Protein AF-A0A2N0QK95-F1 (afdb_monomer)

InterPro domains:
  IPR003953 FAD-dependent oxidoreductase 2, FAD-binding domain [PF00890] (1-38)
  IPR015939 Fumarate reductase/succinate dehydrogenase flavoprotein-like, C-terminal [PF02910] (98-146)
  IPR030664 FAD-dependent oxidoreductase SdhA/FrdA/AprA [PTHR11632] (1-146)
  IPR036188 FAD/NAD(P)-binding domain superfamily [G3DSA:3.50.50.60] (1-64)
  IPR036188 FAD/NAD(P)-binding domain superfamily [SSF51905] (2-70)
  IPR037099 Fumarate reductase/succinate dehydrogenase flavoprotein-like, C-terminal domain superfamily [SSF46977] (89-146)

Secondary structure (DSSP, 8-state):
---B---TTSB-SSTT-B--STTB-TTTTTSPPTTHHHHHHHHHHHHHHHHHHHHHHH-SS-GGGS-HHHHHHHHHHHHHHHHHHHT-B-SB-HHHHHHHHHHHHHHHSSSS--HHHHHHHHHHHHHHHHHHTTBB-----SSS--

pLDDT: mean 95.15, std 3.35, range [76.19, 98.38]

Radius of gyration: 20.66 Å; Cα contacts (8 Å, |Δi|>4): 126; chains: 1; bounding box: 45×42×49 Å

Foldseek 3Di:
DDAAEADPLQDGPPQLDGDFAPNYDPDAPPHRDPPCRVVRRVVSCVRNVVSSVVSQVPDPDDPVNDDVVVVVVVVVVVVVVLVLLLPQAADDAPVVLVVVLVVLCVVAVPDDHDPVSVVVSVVVVVVSVVVSSRHHDPDSDPPPDD

Organism: NCBI:txid588596

Mean predicted aligned error: 4.19 Å

Structure (mmCIF, N/CA/C/O backbone):
data_AF-A0A2N0QK95-F1
#
_entry.id   AF-A0A2N0QK95-F1
#
loop_
_atom_site.group_PDB
_atom_site.id
_atom_site.type_symbol
_atom_site.label_atom_id
_atom_site.label_alt_id
_atom_site.label_comp_id
_atom_site.label_asym_id
_atom_site.label_entity_id
_atom_site.label_seq_id
_atom_site.pdbx_PDB_ins_code
_atom_site.Cartn_x
_atom_site.Cartn_y
_atom_site.Cartn_z
_atom_site.occupancy
_atom_site.B_iso_or_equiv
_atom_site.auth_seq_id
_atom_site.auth_comp_id
_atom_site.auth_asym_id
_atom_site.auth_atom_id
_atom_site.pdbx_PDB_model_num
ATOM 1 N N . MET A 1 1 ? -4.072 10.860 -10.045 1.00 90.12 1 MET A N 1
ATOM 2 C CA . MET A 1 1 ? -3.413 10.548 -8.764 1.00 90.12 1 MET A CA 1
ATOM 3 C C . MET A 1 1 ? -4.153 9.377 -8.169 1.00 90.12 1 MET A C 1
ATOM 5 O O . MET A 1 1 ? -5.351 9.259 -8.399 1.00 90.12 1 MET A O 1
ATOM 9 N N . GLY A 1 2 ? -3.415 8.483 -7.518 1.00 93.56 2 GLY A N 1
ATOM 10 C CA . GLY A 1 2 ? -3.994 7.348 -6.807 1.00 93.56 2 GLY A CA 1
ATOM 11 C C . GLY A 1 2 ? -4.415 7.732 -5.392 1.00 93.56 2 GLY A C 1
ATOM 12 O O . GLY A 1 2 ? -4.466 8.913 -5.063 1.00 93.56 2 GLY A O 1
ATOM 13 N N . GLY A 1 3 ? -4.683 6.712 -4.586 1.00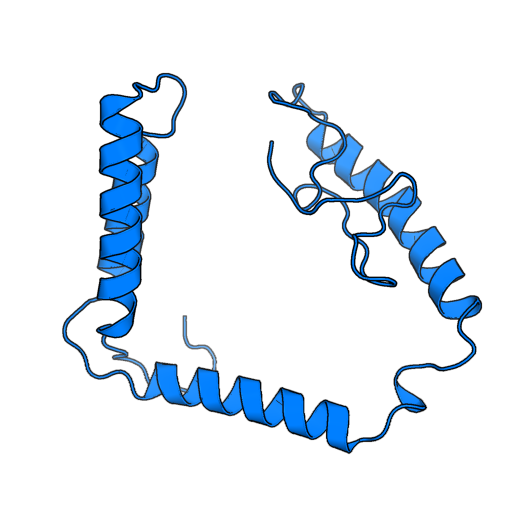 95.19 3 GLY A N 1
ATOM 14 C CA . GLY A 1 3 ? -5.135 6.829 -3.206 1.00 95.19 3 GLY A CA 1
ATOM 15 C C . GLY A 1 3 ? -6.273 5.850 -2.931 1.00 95.19 3 GLY A C 1
ATOM 16 O O . GLY A 1 3 ? -6.768 5.179 -3.839 1.00 95.19 3 GLY A O 1
ATOM 17 N N . LEU A 1 4 ? -6.679 5.767 -1.671 1.00 96.81 4 LEU A N 1
ATOM 18 C CA . LEU A 1 4 ? -7.870 5.058 -1.235 1.00 96.81 4 LEU A CA 1
ATOM 19 C C . LEU A 1 4 ? -9.110 5.771 -1.769 1.00 96.81 4 LEU A C 1
ATOM 21 O O . LEU A 1 4 ? -9.184 7.004 -1.753 1.00 96.81 4 LEU A O 1
ATOM 25 N N . TRP A 1 5 ? -10.089 4.985 -2.216 1.00 96.25 5 TRP A N 1
ATOM 26 C CA . TRP A 1 5 ? -11.411 5.512 -2.519 1.00 96.25 5 TRP A CA 1
ATOM 27 C C . TRP A 1 5 ? -12.074 6.025 -1.239 1.00 96.25 5 TRP A C 1
ATOM 29 O O . TRP A 1 5 ? -11.982 5.390 -0.188 1.00 96.25 5 TRP A O 1
ATOM 39 N N . VAL A 1 6 ? -12.749 7.163 -1.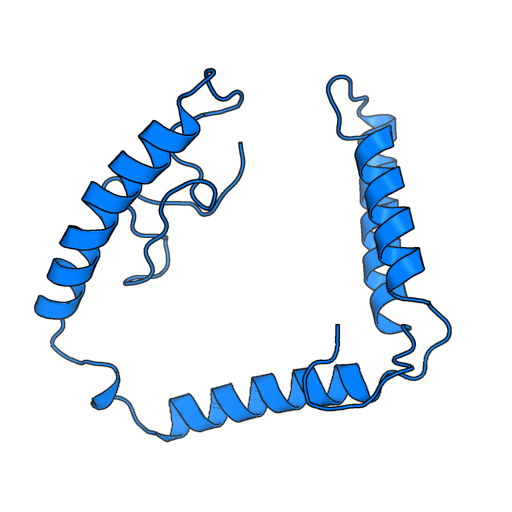354 1.00 97.19 6 VAL A N 1
ATOM 40 C CA . VAL A 1 6 ? -13.535 7.806 -0.301 1.00 97.19 6 VAL A CA 1
ATOM 41 C C . VAL A 1 6 ? -14.812 8.430 -0.868 1.00 97.19 6 VAL A C 1
ATOM 43 O O . VAL A 1 6 ? -14.859 8.856 -2.029 1.00 97.19 6 VAL A O 1
ATOM 46 N N . ASP A 1 7 ? -15.843 8.515 -0.040 1.00 96.56 7 ASP A N 1
ATOM 47 C CA . ASP A 1 7 ? -17.051 9.282 -0.327 1.00 96.56 7 ASP A CA 1
ATOM 48 C C . ASP A 1 7 ? -16.898 10.776 0.039 1.00 96.56 7 ASP A C 1
ATOM 50 O O . ASP A 1 7 ? -15.816 11.265 0.377 1.00 96.56 7 ASP A O 1
ATOM 54 N N . TYR A 1 8 ? -17.998 11.534 -0.035 1.00 95.56 8 TYR A N 1
ATOM 55 C CA . TYR A 1 8 ? -18.014 12.962 0.312 1.00 95.56 8 TYR A CA 1
ATOM 56 C C . TYR A 1 8 ? -17.724 13.245 1.792 1.00 95.56 8 TYR A C 1
ATOM 58 O O . TYR A 1 8 ? -17.324 14.362 2.123 1.00 95.56 8 TYR A O 1
ATOM 66 N N . ASP A 1 9 ? -17.899 12.251 2.661 1.00 96.62 9 ASP A N 1
ATOM 67 C CA . ASP A 1 9 ? -17.627 12.336 4.090 1.00 96.62 9 ASP A CA 1
ATOM 68 C C . ASP A 1 9 ? -16.196 11.901 4.447 1.00 96.62 9 ASP A C 1
ATOM 70 O O . ASP A 1 9 ? -15.844 11.911 5.631 1.00 96.62 9 ASP A O 1
ATOM 74 N N . GLN A 1 10 ? -15.364 11.598 3.440 1.00 97.62 10 GLN A N 1
ATOM 75 C CA . GLN A 1 10 ? -14.006 11.053 3.560 1.00 97.62 10 GLN A CA 1
ATOM 76 C C . GLN A 1 10 ? -13.962 9.624 4.134 1.00 97.62 10 GLN A C 1
ATOM 78 O O . GLN A 1 10 ? -12.927 9.187 4.649 1.00 97.62 10 GLN A O 1
ATOM 83 N N . MET A 1 11 ? -15.074 8.884 4.066 1.00 98.00 11 MET A N 1
ATOM 84 C CA . MET A 1 11 ? -15.136 7.484 4.484 1.00 98.00 11 MET A CA 1
ATOM 85 C C . MET A 1 11 ? -14.815 6.570 3.303 1.00 98.00 11 MET A C 1
ATOM 87 O O . MET A 1 11 ? -15.299 6.775 2.193 1.00 98.00 11 MET A O 1
ATOM 91 N N . THR A 1 12 ? -13.996 5.551 3.544 1.00 97.94 12 THR A N 1
ATOM 92 C CA . THR A 1 12 ? -13.716 4.505 2.553 1.00 97.94 12 THR A CA 1
ATOM 93 C C . THR A 1 12 ? -14.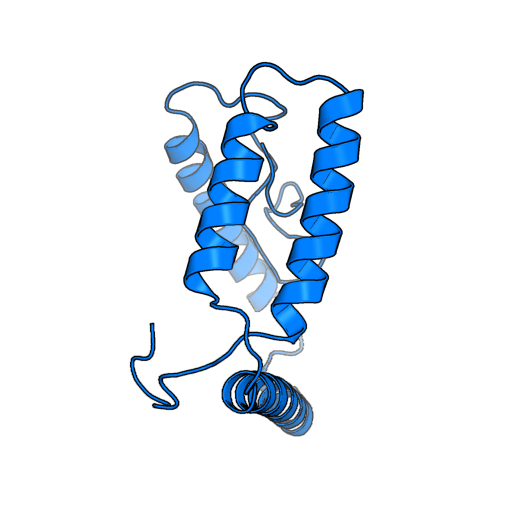908 3.552 2.399 1.00 97.94 12 THR A C 1
ATOM 95 O O . THR A 1 12 ? -15.907 3.659 3.108 1.00 97.94 12 THR A O 1
ATOM 98 N N . GLU A 1 13 ? -14.793 2.553 1.522 1.00 96.75 13 GLU A N 1
ATOM 99 C CA . GLU A 1 13 ? -15.790 1.474 1.434 1.00 96.75 13 GLU A CA 1
ATOM 100 C C . GLU A 1 13 ? -15.865 0.613 2.710 1.00 96.75 13 GLU A C 1
ATOM 102 O O . GLU A 1 13 ? -16.843 -0.108 2.906 1.00 96.75 13 GLU A O 1
ATOM 107 N N . ILE A 1 14 ? -14.856 0.689 3.590 1.00 97.19 14 ILE A N 1
ATOM 108 C CA . ILE A 1 14 ? -14.860 0.033 4.898 1.00 97.19 14 ILE A CA 1
ATOM 109 C C . ILE A 1 14 ? -15.491 0.994 5.921 1.00 97.19 14 ILE A C 1
ATOM 111 O O . ILE A 1 14 ? -14.883 2.018 6.254 1.00 97.19 14 ILE A O 1
ATOM 115 N N . PRO A 1 15 ? -16.678 0.678 6.477 1.00 95.19 15 PRO A N 1
ATOM 116 C CA . PRO A 1 15 ? -17.360 1.574 7.402 1.00 95.19 15 PRO A CA 1
ATOM 117 C C . PRO A 1 15 ? -16.518 1.884 8.641 1.00 95.19 15 PRO A C 1
ATOM 119 O O . PRO A 1 15 ? -16.083 0.986 9.364 1.00 95.19 15 PRO A O 1
ATOM 122 N N . GLY A 1 16 ? -16.319 3.173 8.910 1.00 95.50 16 GLY A N 1
ATOM 123 C CA . GLY A 1 16 ? -15.514 3.649 10.037 1.00 95.50 16 GLY A CA 1
ATOM 124 C C . GLY A 1 16 ? -14.020 3.793 9.751 1.00 95.50 16 GLY A C 1
ATOM 125 O O . GLY A 1 16 ? -13.310 4.325 10.602 1.00 95.50 16 GLY A O 1
ATOM 126 N N . LEU A 1 17 ? -13.549 3.390 8.567 1.00 97.75 17 LEU A N 1
ATOM 127 C CA . LEU A 1 17 ? -12.216 3.729 8.078 1.00 97.75 17 LEU A CA 1
ATOM 128 C C . LEU A 1 17 ? -12.307 4.985 7.208 1.00 97.75 17 LEU A C 1
ATOM 130 O O . LEU A 1 17 ? -12.958 4.984 6.163 1.00 97.75 17 LEU A O 1
ATOM 134 N N . PHE A 1 18 ? -11.631 6.044 7.644 1.00 98.12 18 PHE A N 1
ATOM 135 C CA . PHE A 1 18 ? -11.543 7.320 6.939 1.00 98.12 18 PHE A CA 1
ATOM 136 C C . PHE A 1 18 ? -10.137 7.510 6.370 1.00 98.12 18 PHE A C 1
ATOM 138 O O . PHE A 1 18 ? -9.159 7.059 6.970 1.00 98.12 18 PHE A O 1
ATOM 145 N N . ALA A 1 19 ? -10.033 8.207 5.243 1.00 97.81 19 ALA A N 1
ATOM 146 C CA . ALA A 1 19 ? -8.760 8.587 4.637 1.00 97.81 19 ALA A CA 1
ATOM 147 C C . ALA A 1 19 ? -8.780 10.077 4.289 1.00 97.81 19 ALA A C 1
ATOM 149 O O . ALA A 1 19 ? -9.833 10.629 3.994 1.00 97.81 19 ALA A O 1
ATOM 150 N N . ALA A 1 20 ? -7.630 10.740 4.370 1.00 97.06 20 ALA A N 1
ATOM 151 C CA . ALA A 1 20 ? -7.511 12.156 4.047 1.00 97.06 20 ALA A CA 1
ATOM 152 C C . ALA A 1 20 ? -6.072 12.513 3.669 1.00 97.06 20 ALA A C 1
ATOM 154 O O . ALA A 1 20 ? -5.119 12.063 4.308 1.00 97.06 20 ALA A O 1
ATOM 155 N N . GLY A 1 21 ? -5.918 13.402 2.690 1.00 95.06 21 GLY A N 1
ATOM 156 C CA . GLY A 1 21 ? -4.620 13.891 2.240 1.00 95.06 21 GLY A CA 1
ATOM 157 C C . GLY A 1 21 ? -4.101 13.095 1.050 1.00 95.06 21 GLY A C 1
ATOM 158 O O . GLY A 1 21 ? -4.859 12.699 0.177 1.00 95.06 21 GLY A O 1
ATOM 159 N N . GLU A 1 22 ? -2.789 12.887 0.964 1.00 96.00 22 GLU A N 1
ATOM 160 C CA . GLU A 1 22 ? -2.202 12.211 -0.206 1.00 96.00 22 GLU A CA 1
ATOM 161 C C . GLU A 1 22 ? -2.596 10.729 -0.311 1.00 96.00 22 GLU A C 1
ATOM 163 O O . GLU A 1 22 ? -2.536 10.150 -1.393 1.00 96.00 22 GLU A O 1
ATOM 168 N N . CYS A 1 23 ? -3.042 10.120 0.792 1.00 95.56 23 CYS A N 1
ATOM 169 C CA . CYS A 1 23 ? -3.550 8.755 0.781 1.00 95.56 23 CYS A CA 1
ATOM 170 C C . CYS A 1 23 ? -4.975 8.634 0.222 1.00 95.56 23 CYS A C 1
ATOM 172 O O . CYS A 1 23 ? -5.417 7.504 0.041 1.00 95.56 23 CYS A O 1
ATOM 174 N N . ASP A 1 24 ? -5.684 9.735 -0.058 1.00 94.12 24 ASP A N 1
ATOM 175 C CA . ASP A 1 24 ? -7.017 9.732 -0.673 1.00 94.12 24 ASP A CA 1
ATOM 176 C C . ASP A 1 24 ? -6.963 10.067 -2.178 1.00 94.12 24 ASP A C 1
ATOM 178 O O . ASP A 1 24 ? -6.073 10.775 -2.650 1.00 94.12 24 ASP A O 1
ATOM 182 N N . TYR A 1 25 ? -7.917 9.542 -2.953 1.00 91.44 25 TYR A N 1
ATOM 183 C CA . TYR A 1 25 ? -7.971 9.724 -4.416 1.00 91.44 25 TYR A CA 1
ATOM 184 C C . TYR A 1 25 ? -8.712 10.994 -4.900 1.00 91.44 25 TYR A C 1
ATOM 186 O O . TYR A 1 25 ? -8.707 11.305 -6.094 1.00 91.44 25 TYR A O 1
ATOM 194 N N . SER A 1 26 ? -9.413 11.702 -4.013 1.00 88.75 26 SER A N 1
ATOM 195 C CA . SER A 1 26 ? -10.691 12.355 -4.339 1.00 88.75 26 SER A CA 1
ATOM 196 C C . SER A 1 26 ? -10.592 13.646 -5.164 1.00 88.75 26 SER A C 1
ATOM 198 O O . SER A 1 26 ? -11.427 13.893 -6.034 1.00 88.75 26 SER A O 1
ATOM 200 N N . GLN A 1 27 ? -9.592 14.498 -4.917 1.00 88.62 27 GLN A N 1
ATOM 201 C CA . GLN A 1 27 ? -9.643 15.898 -5.379 1.00 88.62 27 GLN A CA 1
ATOM 202 C C . GLN A 1 27 ? -8.947 16.175 -6.711 1.00 88.62 27 GLN A C 1
ATOM 204 O O . GLN A 1 27 ? -9.197 17.200 -7.345 1.00 88.62 27 GLN A O 1
ATOM 209 N N . HIS A 1 28 ? -8.028 15.305 -7.126 1.00 92.06 28 HIS A N 1
ATOM 210 C CA . HIS A 1 28 ? -6.996 15.713 -8.082 1.00 92.06 28 HIS A CA 1
ATOM 211 C C . HIS A 1 28 ? -7.174 15.107 -9.483 1.00 92.06 28 HIS A C 1
ATOM 213 O O . HIS A 1 28 ? -6.521 15.542 -10.429 1.00 92.06 28 HIS A O 1
ATOM 219 N N . GLY A 1 29 ? -8.054 14.118 -9.661 1.00 91.75 29 GLY A N 1
ATOM 220 C CA . GLY A 1 29 ? -8.273 13.471 -10.961 1.00 91.75 29 GLY A CA 1
ATOM 221 C C . GLY A 1 29 ? -7.001 12.796 -11.489 1.00 91.75 29 GLY A C 1
ATOM 222 O O . GLY A 1 29 ? -6.366 12.031 -10.765 1.00 91.75 29 GLY A O 1
ATOM 223 N N . ALA A 1 30 ? -6.587 13.081 -12.732 1.00 92.38 30 ALA A N 1
ATOM 224 C CA . ALA A 1 30 ? -5.362 12.530 -13.338 1.00 92.38 30 ALA A CA 1
ATOM 225 C C . ALA A 1 30 ? -4.106 13.413 -13.176 1.00 92.38 30 ALA A C 1
ATOM 227 O O . ALA A 1 30 ? -3.004 12.869 -13.150 1.00 92.38 30 ALA A O 1
ATOM 228 N N . ASN A 1 31 ? -4.260 14.730 -12.968 1.00 92.12 31 ASN A N 1
ATOM 229 C CA . ASN A 1 31 ? -3.155 15.656 -12.708 1.00 9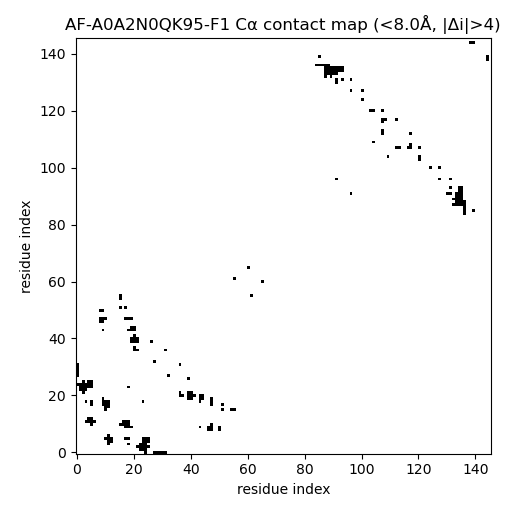2.12 31 ASN A CA 1
ATOM 230 C C . ASN A 1 31 ? -3.480 16.668 -11.592 1.00 92.12 31 ASN A C 1
ATOM 232 O O . ASN A 1 31 ? -4.468 17.394 -11.676 1.00 92.12 31 ASN A O 1
ATOM 236 N N . ARG A 1 32 ? -2.620 16.747 -10.569 1.00 93.06 32 ARG A N 1
ATOM 237 C CA . ARG A 1 32 ? -2.790 17.656 -9.429 1.00 93.06 32 ARG A CA 1
ATOM 238 C C . ARG A 1 32 ? -2.401 19.071 -9.837 1.00 93.06 32 ARG A C 1
ATOM 240 O O . ARG A 1 32 ? -1.299 19.286 -10.336 1.00 93.06 32 ARG A O 1
ATOM 247 N N . LEU A 1 33 ? -3.240 20.060 -9.538 1.00 89.50 33 LEU A N 1
ATOM 248 C CA . LEU A 1 33 ? -2.820 21.456 -9.656 1.00 89.50 33 LEU A CA 1
ATOM 249 C C . LEU A 1 33 ? -1.723 21.778 -8.622 1.00 89.50 33 LEU A C 1
ATOM 251 O O . LEU A 1 33 ? -1.710 21.267 -7.492 1.00 89.50 33 LEU A O 1
ATOM 255 N N . GLY A 1 34 ? -0.762 22.611 -9.029 1.00 87.50 34 GLY A N 1
ATOM 256 C CA . GLY A 1 34 ? 0.327 23.067 -8.165 1.00 87.50 34 GLY A CA 1
ATOM 257 C C . GLY A 1 34 ? -0.209 23.661 -6.858 1.00 87.50 34 GLY A C 1
ATOM 258 O O . GLY A 1 34 ? -1.283 24.248 -6.843 1.00 87.50 34 GLY A O 1
ATOM 259 N N . ALA A 1 35 ? 0.519 23.460 -5.756 1.00 85.38 35 ALA A N 1
ATOM 260 C CA . ALA A 1 35 ? 0.147 23.889 -4.397 1.00 85.38 35 ALA A CA 1
ATOM 261 C C . ALA A 1 35 ? -1.155 23.310 -3.783 1.00 85.38 35 ALA A C 1
ATOM 263 O O . ALA A 1 35 ? -1.375 23.483 -2.586 1.00 85.38 35 ALA A O 1
ATOM 264 N N . ASN A 1 36 ? -1.963 22.536 -4.517 1.00 91.62 36 ASN A N 1
ATOM 265 C CA . ASN A 1 36 ? -3.237 22.027 -3.988 1.00 91.62 36 ASN A CA 1
ATOM 266 C C . ASN A 1 36 ? -3.134 20.778 -3.092 1.00 91.62 36 ASN A C 1
ATOM 268 O O . ASN A 1 36 ? -4.150 20.370 -2.542 1.00 91.62 36 ASN A O 1
ATOM 272 N N . SER A 1 37 ? -1.956 20.170 -2.897 1.00 90.38 37 SER A N 1
ATOM 273 C CA . SER A 1 37 ? -1.823 19.013 -1.986 1.00 90.38 37 SER A CA 1
ATOM 274 C C . SER A 1 37 ? -1.987 19.390 -0.518 1.00 90.38 37 SER A C 1
ATOM 276 O O . SER A 1 37 ? -2.610 18.660 0.245 1.00 90.38 37 SER A O 1
ATOM 278 N N . LEU A 1 38 ? -1.444 20.540 -0.111 1.00 93.25 38 LEU A N 1
ATOM 279 C CA . LEU A 1 38 ? -1.616 21.019 1.258 1.00 93.25 38 LEU A CA 1
ATOM 280 C C . LEU A 1 38 ? -3.073 21.425 1.499 1.00 93.25 38 LEU A C 1
ATOM 282 O O . LEU A 1 38 ? -3.639 21.104 2.539 1.00 93.25 38 LEU A O 1
ATOM 286 N N . LEU A 1 39 ? -3.694 22.069 0.506 1.00 92.00 39 LEU A N 1
ATOM 287 C CA . LEU A 1 39 ? -5.115 22.397 0.548 1.00 92.00 39 LEU A CA 1
ATOM 288 C C . LEU A 1 39 ? -5.977 21.136 0.672 1.00 92.00 39 LEU A C 1
ATOM 290 O O . LEU A 1 39 ? -6.860 21.102 1.526 1.00 92.00 39 LEU A O 1
ATOM 294 N N . SER A 1 40 ? -5.703 20.094 -0.122 1.00 92.62 40 SER A N 1
ATOM 295 C CA . SER A 1 40 ? -6.461 18.844 -0.050 1.00 92.62 40 SER A CA 1
ATOM 296 C C . SER A 1 40 ? -6.276 18.131 1.282 1.00 92.62 40 SER A C 1
ATOM 298 O O . SER A 1 40 ? -7.247 17.615 1.817 1.00 92.62 40 SER A O 1
ATOM 300 N N . ALA A 1 41 ? -5.071 18.160 1.860 1.00 94.88 41 ALA A N 1
ATOM 301 C CA . ALA A 1 41 ? -4.819 17.601 3.186 1.00 94.88 41 ALA A CA 1
ATOM 302 C C . ALA A 1 41 ? -5.585 18.348 4.290 1.00 94.88 41 ALA A C 1
ATOM 304 O O . ALA A 1 41 ? -6.229 17.715 5.125 1.00 94.88 41 ALA A O 1
ATOM 305 N N . ILE A 1 42 ? -5.569 19.687 4.274 1.00 95.88 42 ILE A N 1
ATOM 306 C CA . ILE A 1 42 ? -6.311 20.503 5.247 1.00 95.88 42 ILE A CA 1
ATOM 307 C C . ILE A 1 42 ? -7.816 20.271 5.094 1.00 95.88 42 ILE A C 1
ATOM 309 O O . ILE A 1 42 ? -8.503 20.027 6.085 1.00 95.88 42 ILE A O 1
ATOM 313 N N . PHE A 1 43 ? -8.327 20.311 3.862 1.00 95.19 43 PHE A N 1
ATOM 314 C CA . PHE A 1 43 ? -9.742 20.082 3.595 1.00 95.19 43 PHE A CA 1
ATOM 315 C C . PHE A 1 43 ? -10.165 18.663 3.991 1.00 95.19 43 PHE A C 1
ATOM 317 O O . PHE A 1 43 ? -11.096 18.511 4.780 1.00 95.19 43 PHE A O 1
ATOM 324 N N . GLY A 1 44 ? -9.459 17.637 3.507 1.00 96.62 44 GLY A N 1
ATOM 325 C CA . GLY A 1 44 ? -9.734 16.235 3.816 1.00 96.62 44 GLY A CA 1
ATOM 326 C C . GLY A 1 44 ? -9.720 15.985 5.319 1.00 96.62 44 GLY A C 1
ATOM 327 O O . GLY A 1 44 ? -10.672 15.425 5.847 1.00 96.62 44 GLY A O 1
ATOM 328 N N . GLY A 1 45 ? -8.724 16.507 6.042 1.00 97.25 45 GLY A N 1
ATOM 329 C CA . GLY A 1 45 ? -8.680 16.425 7.504 1.00 97.25 45 GLY A CA 1
ATOM 330 C C . GLY A 1 45 ? -9.842 17.153 8.190 1.00 97.25 45 GLY A C 1
ATOM 331 O O . GLY A 1 45 ? -10.404 16.638 9.157 1.00 97.25 45 GLY A O 1
ATOM 332 N N . SER A 1 46 ? -10.249 18.319 7.672 1.00 97.62 46 SER A N 1
ATOM 333 C CA . SER A 1 46 ? -11.381 19.090 8.208 1.00 97.62 46 SER A CA 1
ATOM 334 C C . SER A 1 46 ? -12.745 18.424 7.998 1.00 97.62 46 SER A C 1
ATOM 336 O O . SER A 1 46 ? -13.679 18.733 8.733 1.00 97.62 46 SER A O 1
ATOM 338 N N . VAL A 1 47 ? -12.853 17.498 7.041 1.00 97.88 47 VAL A N 1
ATOM 339 C CA . VAL A 1 47 ? -14.060 16.697 6.789 1.00 97.88 47 VAL A CA 1
ATOM 340 C C . VAL A 1 47 ? -13.978 15.352 7.517 1.00 97.88 47 VAL A C 1
ATOM 342 O O . VAL A 1 47 ? -14.852 15.034 8.325 1.00 97.88 47 VAL A O 1
ATOM 345 N N . ALA A 1 48 ? -12.893 14.599 7.310 1.00 97.88 48 ALA A N 1
ATOM 346 C CA . ALA A 1 48 ? -12.676 13.277 7.892 1.00 97.88 48 ALA A CA 1
ATOM 347 C C . ALA A 1 48 ? -12.692 13.304 9.424 1.00 97.88 48 ALA A C 1
ATOM 349 O O . ALA A 1 48 ? -13.318 12.452 10.045 1.00 97.88 48 ALA A O 1
ATOM 350 N N . GLY A 1 49 ? -12.046 14.294 10.052 1.00 98.12 49 GLY A N 1
ATOM 351 C CA . GLY A 1 49 ? 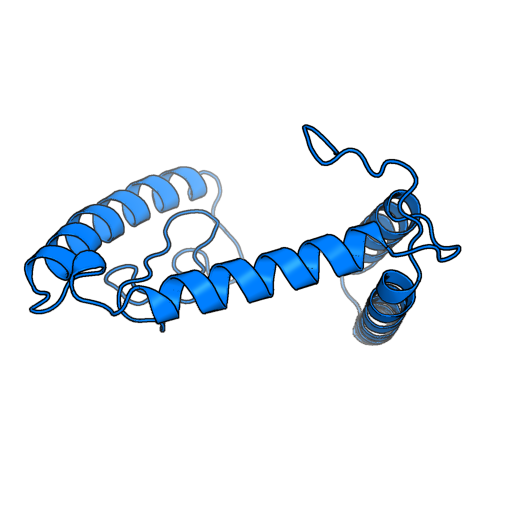-11.949 14.384 11.511 1.00 98.12 49 GLY A CA 1
ATOM 352 C C . GLY A 1 49 ? -13.319 14.478 12.201 1.00 98.12 49 GLY A C 1
ATOM 353 O O . GLY A 1 49 ? -13.665 13.596 12.994 1.00 98.12 49 GLY A O 1
ATOM 354 N N . PRO A 1 50 ? -14.136 15.510 11.911 1.00 98.38 50 PRO A N 1
ATOM 355 C CA . PRO A 1 50 ? -15.478 15.630 12.478 1.00 98.38 50 PRO A CA 1
ATOM 356 C C . PRO A 1 50 ? -16.394 14.452 12.131 1.00 98.38 50 PRO A C 1
ATOM 358 O O . PRO A 1 50 ? -17.153 14.006 12.997 1.00 98.38 50 PRO A O 1
ATOM 361 N N . ASN A 1 51 ? -16.309 13.918 10.909 1.00 98.38 51 ASN A N 1
ATOM 362 C CA . ASN A 1 51 ? -17.123 12.777 10.495 1.00 98.38 51 ASN A CA 1
ATOM 363 C C . ASN A 1 51 ? -16.723 11.479 11.201 1.00 98.38 51 ASN A C 1
ATOM 365 O O . ASN A 1 51 ? -17.610 10.743 11.629 1.00 98.38 51 ASN A O 1
ATOM 369 N N . ALA A 1 52 ? -15.434 11.237 11.440 1.00 98.00 52 ALA A N 1
ATOM 370 C CA . ALA A 1 52 ? -14.968 10.113 12.247 1.00 98.00 52 ALA A CA 1
ATOM 371 C C . ALA A 1 52 ? -15.481 10.212 13.692 1.00 98.00 52 ALA A C 1
ATOM 373 O O . ALA A 1 52 ? -16.007 9.242 14.238 1.00 98.00 52 ALA A O 1
ATOM 374 N N . VAL A 1 53 ? -15.431 11.404 14.299 1.00 97.69 53 VAL A N 1
ATOM 375 C CA . VAL A 1 53 ? -15.991 11.633 15.644 1.00 97.69 53 VAL A CA 1
ATOM 376 C C . VAL A 1 53 ? -17.505 11.405 15.663 1.00 97.69 53 VAL A C 1
ATOM 378 O O . VAL A 1 53 ? -18.025 10.775 16.586 1.00 97.69 53 VAL A O 1
ATOM 381 N N . LYS A 1 54 ? -18.229 11.906 14.655 1.00 97.81 54 LYS A N 1
ATOM 382 C CA . LYS A 1 54 ? -19.677 11.698 14.513 1.00 97.81 54 LYS A CA 1
ATOM 383 C C . LYS A 1 54 ? -20.011 10.216 14.337 1.00 97.81 54 LYS A C 1
ATOM 385 O O . LYS A 1 54 ? -20.949 9.744 14.975 1.00 97.81 54 LYS A O 1
ATOM 390 N N . TYR A 1 55 ? -19.238 9.498 13.524 1.00 97.12 55 TYR A N 1
ATOM 391 C CA . TYR A 1 55 ? -19.388 8.065 13.298 1.00 97.12 55 TYR A CA 1
ATOM 392 C C . TYR A 1 55 ? -19.254 7.300 14.613 1.00 97.12 55 TYR A C 1
ATOM 394 O O . TYR A 1 55 ? -20.192 6.613 15.004 1.00 97.12 55 TYR A O 1
ATOM 402 N N . ILE A 1 56 ? -18.157 7.515 15.351 1.00 96.19 56 ILE A N 1
ATOM 403 C CA . ILE A 1 56 ? -17.904 6.853 16.640 1.00 96.19 56 ILE A CA 1
ATOM 404 C C . ILE A 1 56 ? -19.027 7.141 17.645 1.00 96.19 56 ILE A C 1
ATOM 406 O O . ILE A 1 56 ? -19.501 6.218 18.301 1.00 96.19 56 ILE A O 1
ATOM 410 N N . LYS A 1 57 ? -19.507 8.390 17.741 1.00 96.38 57 LYS A N 1
ATOM 411 C CA . LYS A 1 57 ? -20.627 8.762 18.631 1.00 96.38 57 LYS A CA 1
ATOM 412 C C . LYS A 1 57 ? -21.965 8.122 18.247 1.00 96.38 57 LYS A C 1
ATOM 414 O O . LYS A 1 57 ? -22.852 8.036 19.090 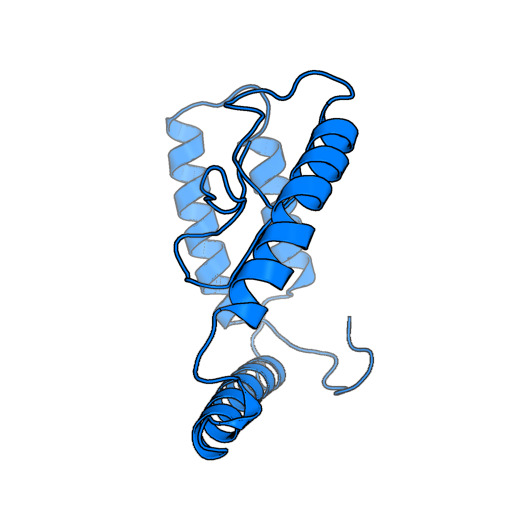1.00 96.38 57 LYS A O 1
ATOM 419 N N . GLY A 1 58 ? -22.134 7.735 16.984 1.00 95.62 58 GLY A N 1
ATOM 420 C CA . GLY A 1 58 ? -23.338 7.075 16.478 1.00 95.62 58 GLY A CA 1
ATOM 421 C C . GLY A 1 58 ? -23.329 5.553 16.636 1.00 95.62 58 GLY A C 1
ATOM 422 O O . GLY A 1 58 ? -24.355 4.914 16.393 1.00 95.62 58 GLY A O 1
ATOM 423 N N . LEU A 1 59 ? -22.197 4.960 17.024 1.00 95.69 59 LEU A N 1
ATOM 424 C CA . LEU A 1 59 ? -22.089 3.520 17.210 1.00 95.69 59 LEU A CA 1
ATOM 425 C C . LEU A 1 59 ? -22.843 3.068 18.463 1.00 95.69 59 LEU A C 1
ATOM 427 O O . LEU A 1 59 ? -22.834 3.722 19.500 1.00 95.69 59 LEU A O 1
ATOM 431 N N . LYS A 1 60 ? -23.490 1.906 18.358 1.00 94.19 60 LYS A N 1
ATOM 432 C CA . LYS A 1 60 ? -24.103 1.209 19.504 1.00 94.19 60 LYS A CA 1
ATOM 433 C C . LYS A 1 60 ? -23.160 0.204 20.161 1.00 94.19 60 LYS A C 1
ATOM 435 O O . LYS A 1 60 ? -23.450 -0.265 21.254 1.00 94.19 60 LYS A O 1
ATOM 440 N N . LYS A 1 61 ? -22.119 -0.193 19.431 1.00 93.50 61 LYS A N 1
ATOM 441 C CA . LYS A 1 61 ? -21.078 -1.122 19.855 1.00 93.50 61 LYS A CA 1
ATOM 442 C C . LYS A 1 61 ? -19.736 -0.522 19.479 1.00 93.50 61 LYS A C 1
ATOM 444 O O . LYS A 1 6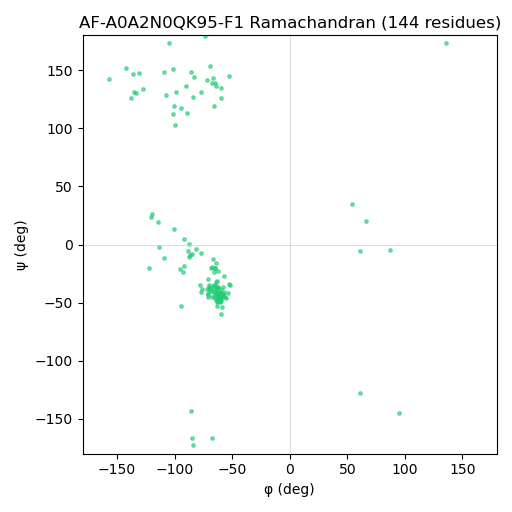1 ? -19.552 -0.110 18.333 1.00 93.50 61 LYS A O 1
ATOM 449 N N . HIS A 1 62 ? -18.832 -0.491 20.435 1.00 92.19 62 HIS A N 1
ATOM 450 C CA . HIS A 1 62 ? -17.474 -0.000 20.302 1.00 92.19 62 HIS A CA 1
ATOM 451 C C . HIS A 1 62 ? -16.491 -1.172 20.247 1.00 92.19 62 HIS A C 1
ATOM 453 O O . HIS A 1 62 ? -16.871 -2.329 20.421 1.00 92.19 62 HIS A O 1
ATOM 459 N N . ALA A 1 63 ? -15.216 -0.870 19.990 1.00 90.38 63 ALA A N 1
ATOM 460 C CA . ALA A 1 63 ? -14.147 -1.868 19.980 1.00 90.38 63 ALA A CA 1
ATOM 461 C C . ALA A 1 63 ? -14.114 -2.682 21.291 1.00 90.38 63 ALA A C 1
ATOM 463 O O . ALA A 1 63 ? -14.033 -3.902 21.270 1.00 90.38 63 ALA A O 1
ATOM 464 N N . GLU A 1 64 ? -14.295 -2.013 22.428 1.00 91.31 64 GLU A N 1
ATOM 465 C CA . GLU A 1 64 ? -14.299 -2.634 23.760 1.00 91.31 64 GLU A CA 1
ATOM 466 C C . GLU A 1 64 ? -15.460 -3.623 23.984 1.00 91.31 64 GLU A C 1
ATOM 468 O O . GLU A 1 64 ? -15.365 -4.492 24.847 1.00 91.31 64 GLU A O 1
ATOM 473 N N . ASP A 1 65 ? -16.537 -3.535 23.193 1.00 95.12 65 ASP A N 1
ATOM 474 C CA . ASP A 1 65 ? -17.685 -4.451 23.273 1.00 95.12 65 ASP A CA 1
ATOM 475 C C . ASP A 1 65 ? -17.476 -5.743 22.462 1.00 95.12 65 ASP A C 1
ATOM 477 O O . ASP A 1 65 ? -18.316 -6.651 22.493 1.00 95.12 65 ASP A O 1
ATOM 481 N N . LEU A 1 66 ? -16.404 -5.817 21.667 1.00 94.12 66 LEU A N 1
ATOM 482 C CA . LEU A 1 66 ? -16.086 -6.976 20.839 1.00 94.12 66 LEU A CA 1
ATOM 483 C C . LEU A 1 66 ? -15.302 -8.021 21.647 1.00 94.12 66 LEU A C 1
ATOM 485 O O . LEU A 1 66 ? -14.540 -7.678 22.550 1.00 94.12 66 LEU A O 1
ATOM 489 N N . PRO A 1 67 ? -15.470 -9.321 21.344 1.00 96.75 67 PRO A N 1
ATOM 490 C CA . PRO A 1 67 ? -14.779 -10.368 22.081 1.00 96.75 67 PRO A CA 1
ATOM 491 C C . PRO A 1 67 ? -13.262 -10.267 21.891 1.00 96.75 67 PRO A C 1
ATOM 493 O O . PRO A 1 67 ? -12.781 -10.143 20.764 1.00 96.75 67 PRO A O 1
ATOM 496 N N . GLN A 1 68 ? -12.514 -10.423 22.987 1.00 96.62 68 GLN A N 1
ATOM 497 C CA . GLN A 1 68 ? -11.046 -10.392 22.994 1.00 96.62 68 GLN A CA 1
ATOM 498 C C . GLN A 1 68 ? -10.427 -11.347 21.957 1.00 96.62 68 GLN A C 1
ATOM 500 O O . GLN A 1 68 ? -9.451 -11.002 21.298 1.00 96.62 68 GLN A O 1
ATOM 505 N N . SER A 1 69 ? -11.067 -12.498 21.719 1.00 97.25 69 SER A N 1
ATOM 506 C CA . SER A 1 69 ? -10.626 -13.495 20.738 1.00 97.25 69 SER A CA 1
ATOM 507 C C . SER A 1 69 ? -10.486 -12.952 19.312 1.00 97.25 69 SER A C 1
ATOM 509 O O . SER A 1 69 ? -9.701 -13.490 18.540 1.00 97.25 69 SER A O 1
ATOM 511 N N . LEU A 1 70 ? -11.240 -11.908 18.940 1.00 96.31 70 LEU A N 1
ATOM 512 C CA . LEU A 1 70 ? -11.103 -11.247 17.639 1.00 96.31 70 LEU A CA 1
ATOM 513 C C . LEU A 1 70 ? -9.736 -10.558 17.511 1.00 96.31 70 LEU A C 1
ATOM 515 O O . LEU A 1 70 ? -9.079 -10.664 16.477 1.00 96.31 70 LEU A O 1
ATOM 519 N N . TYR A 1 71 ? -9.316 -9.863 18.568 1.00 95.94 71 TYR A N 1
ATOM 520 C CA . TYR A 1 71 ? -8.036 -9.165 18.625 1.00 95.94 71 TYR A CA 1
ATOM 521 C C . TYR A 1 71 ? -6.881 -10.154 18.712 1.00 95.94 71 TYR A C 1
ATOM 523 O O . TYR A 1 71 ? -5.923 -10.030 17.955 1.00 95.94 71 TYR A O 1
ATOM 531 N N . ASP A 1 72 ? -7.009 -11.166 19.572 1.00 97.31 72 ASP A N 1
ATOM 532 C CA . ASP A 1 72 ? -5.983 -12.193 19.757 1.00 97.31 72 ASP A CA 1
ATOM 533 C C . ASP A 1 72 ? -5.718 -12.950 18.450 1.00 97.31 72 ASP A C 1
ATOM 535 O O . ASP A 1 72 ? -4.563 -13.141 18.073 1.00 97.31 72 ASP A O 1
ATOM 539 N N . ALA A 1 73 ? -6.777 -13.299 17.709 1.00 97.44 73 ALA A N 1
ATOM 540 C CA . ALA A 1 73 ? -6.649 -13.936 16.402 1.00 97.44 73 ALA A CA 1
ATOM 541 C C . ALA A 1 73 ? -5.884 -13.052 15.406 1.00 97.44 73 ALA A C 1
ATOM 543 O O . ALA A 1 73 ? -5.025 -13.551 14.680 1.00 97.44 73 ALA A O 1
ATOM 544 N N . ARG A 1 74 ? -6.150 -11.735 15.385 1.00 97.00 74 ARG A N 1
ATOM 545 C CA . ARG A 1 74 ? -5.446 -10.837 14.463 1.00 97.00 74 ARG A CA 1
ATOM 546 C C . ARG A 1 74 ? -3.990 -10.608 14.862 1.00 97.00 74 ARG A C 1
ATOM 548 O O . ARG A 1 74 ? -3.131 -10.555 13.988 1.00 97.00 74 ARG A O 1
ATOM 555 N N . VAL A 1 75 ? -3.708 -10.492 16.160 1.00 97.69 75 VAL A N 1
ATOM 556 C CA . VAL A 1 75 ? -2.335 -10.406 16.681 1.00 97.69 75 VAL A CA 1
ATOM 557 C C . VAL A 1 75 ? -1.551 -11.661 16.311 1.00 97.69 75 VAL A C 1
ATOM 559 O O . VAL A 1 75 ? -0.424 -11.548 15.838 1.00 97.69 75 VAL A O 1
ATOM 562 N N . GLN A 1 76 ? -2.152 -12.842 16.476 1.00 98.06 76 GLN A N 1
ATOM 563 C CA . GLN A 1 76 ? -1.525 -14.102 16.096 1.00 98.06 76 GLN A CA 1
ATOM 564 C C . GLN A 1 76 ? -1.210 -14.143 14.594 1.00 98.06 76 GLN A C 1
ATOM 566 O O . GLN A 1 76 ? -0.079 -14.444 14.227 1.00 98.06 76 GLN A O 1
ATOM 571 N N . GLU A 1 77 ? -2.167 -13.786 13.732 1.00 97.88 77 GLU A N 1
ATOM 572 C CA . GLU A 1 77 ? -1.969 -13.777 12.275 1.00 97.88 77 GLU A CA 1
ATOM 573 C C . GLU A 1 77 ? -0.815 -12.848 11.847 1.00 97.88 77 GLU A C 1
ATOM 575 O O . GLU A 1 77 ? 0.016 -13.219 11.019 1.00 97.88 77 GLU A O 1
ATOM 580 N N . GLU A 1 78 ? -0.732 -11.640 12.412 1.00 97.44 78 GLU A N 1
ATOM 581 C CA . GLU A 1 78 ? 0.354 -10.700 12.103 1.00 97.44 78 GLU A CA 1
ATOM 582 C C . GLU A 1 78 ? 1.706 -11.161 12.662 1.00 97.44 78 GLU A C 1
ATOM 584 O O . GLU A 1 78 ? 2.731 -11.020 11.992 1.00 97.44 78 GLU A O 1
ATOM 589 N N . GLN A 1 79 ? 1.717 -11.773 13.849 1.00 96.31 79 GLN A N 1
ATOM 590 C CA . GLN A 1 79 ? 2.921 -12.365 14.429 1.00 96.31 79 GLN A CA 1
ATOM 591 C C . GLN A 1 79 ? 3.445 -13.519 13.563 1.00 96.31 79 GLN A C 1
ATOM 593 O O . GLN A 1 79 ? 4.647 -13.604 13.320 1.00 96.31 79 GLN A O 1
ATOM 598 N N . GLU A 1 80 ? 2.558 -14.376 13.053 1.00 97.50 80 GLU A N 1
ATOM 599 C CA . GLU A 1 80 ? 2.914 -15.477 12.154 1.00 97.50 80 GLU A CA 1
ATOM 600 C C . GLU A 1 80 ? 3.499 -14.963 10.831 1.00 97.50 80 GLU A C 1
ATOM 602 O O . GLU A 1 80 ? 4.520 -15.483 10.379 1.00 97.50 80 GLU A O 1
ATOM 607 N N . LYS A 1 81 ? 2.924 -13.903 10.241 1.00 95.50 81 LYS A N 1
ATOM 608 C CA . LYS A 1 81 ? 3.482 -13.251 9.040 1.00 95.50 81 LYS A CA 1
ATOM 609 C C . LYS A 1 81 ? 4.870 -12.674 9.295 1.00 95.50 81 LYS A C 1
ATOM 611 O O . LYS A 1 81 ? 5.782 -12.897 8.502 1.00 95.50 81 LYS A O 1
ATOM 616 N N . TRP A 1 82 ? 5.041 -11.953 10.400 1.00 94.00 82 TRP A N 1
ATOM 617 C CA . TRP A 1 82 ? 6.332 -11.386 10.782 1.00 94.00 82 TRP A CA 1
ATOM 618 C C . TRP A 1 82 ? 7.390 -12.473 11.002 1.00 94.00 82 TRP A C 1
ATOM 620 O O . TRP A 1 82 ? 8.511 -12.376 10.507 1.00 94.00 82 TRP A O 1
ATOM 630 N N . GLU A 1 83 ? 7.034 -13.548 11.705 1.00 94.25 83 GLU A N 1
ATOM 631 C CA . GLU A 1 83 ? 7.928 -14.685 11.913 1.00 94.25 83 GLU A CA 1
ATOM 632 C C . GLU A 1 83 ? 8.251 -15.435 10.625 1.00 94.25 83 GLU A C 1
ATOM 634 O O . GLU A 1 83 ? 9.368 -15.932 10.496 1.00 94.25 83 GLU A O 1
ATOM 639 N N . ALA A 1 84 ? 7.305 -15.530 9.688 1.00 94.12 84 ALA A N 1
ATOM 640 C CA . ALA A 1 84 ? 7.557 -16.099 8.372 1.00 94.12 84 ALA A CA 1
ATOM 641 C C . ALA A 1 84 ? 8.609 -15.277 7.619 1.00 94.12 84 ALA A C 1
ATOM 643 O O . ALA A 1 84 ? 9.560 -15.866 7.116 1.00 94.12 84 ALA A O 1
ATOM 644 N N . ILE A 1 85 ? 8.499 -13.940 7.634 1.00 93.50 85 ILE A N 1
ATOM 645 C CA . ILE A 1 85 ? 9.493 -13.038 7.030 1.00 93.50 85 ILE A CA 1
ATOM 646 C C . ILE A 1 85 ? 10.864 -13.217 7.692 1.00 93.50 85 ILE A C 1
ATOM 648 O O . ILE A 1 85 ? 11.851 -13.445 7.003 1.00 93.50 85 ILE A O 1
ATOM 652 N N . LEU A 1 86 ? 10.943 -13.196 9.027 1.00 93.25 86 LEU A N 1
ATOM 653 C CA . LEU A 1 86 ? 12.215 -13.361 9.748 1.00 93.25 86 LEU A CA 1
ATOM 654 C C . LEU A 1 86 ? 12.903 -14.714 9.512 1.00 93.25 86 LEU A C 1
ATOM 656 O O . LEU A 1 86 ? 14.103 -14.833 9.753 1.00 93.25 86 LEU A O 1
ATOM 660 N N . LYS A 1 87 ? 12.150 -15.740 9.108 1.00 94.19 87 LYS A N 1
ATOM 661 C CA . LYS A 1 87 ? 12.676 -17.077 8.801 1.00 94.19 87 LYS A CA 1
ATOM 662 C C . LYS A 1 87 ? 13.118 -17.224 7.344 1.00 94.19 87 LYS A C 1
ATOM 664 O O . LYS A 1 87 ? 13.644 -18.281 7.014 1.00 94.19 87 LYS A O 1
ATOM 669 N N . MET A 1 88 ? 12.897 -16.223 6.488 1.00 95.19 88 MET A N 1
ATOM 670 C CA . MET A 1 88 ? 13.292 -16.300 5.083 1.00 95.19 88 MET A CA 1
ATOM 671 C C . MET A 1 88 ? 14.821 -16.345 4.969 1.00 95.19 88 MET A C 1
ATOM 673 O O . MET A 1 88 ? 15.530 -15.429 5.391 1.00 95.19 88 MET A O 1
ATOM 677 N N . ASP A 1 89 ? 15.320 -17.433 4.393 1.00 94.81 89 ASP A N 1
ATOM 678 C CA . ASP A 1 89 ? 16.737 -17.775 4.267 1.00 94.81 89 ASP A CA 1
ATOM 679 C C . ASP A 1 89 ? 17.162 -17.936 2.800 1.00 94.81 89 ASP A C 1
ATOM 681 O O . ASP A 1 89 ? 18.148 -18.609 2.491 1.00 94.81 89 ASP A O 1
ATOM 685 N N . GLY A 1 90 ? 16.416 -17.300 1.894 1.00 95.62 90 GLY A N 1
ATOM 686 C CA . GLY A 1 90 ? 16.643 -17.376 0.461 1.00 95.62 90 GLY A CA 1
ATOM 687 C C . GLY A 1 90 ? 17.942 -16.705 0.009 1.00 95.62 90 GLY A C 1
ATOM 688 O O . GLY A 1 90 ? 18.833 -16.384 0.799 1.00 95.62 90 GLY A O 1
ATOM 689 N N . ASN A 1 91 ? 18.081 -16.499 -1.300 1.00 95.75 91 ASN A N 1
ATOM 690 C CA . ASN A 1 91 ? 19.295 -15.937 -1.904 1.00 95.75 91 ASN A CA 1
ATOM 691 C C . ASN A 1 91 ? 19.098 -14.551 -2.537 1.00 95.75 91 ASN A C 1
ATOM 693 O O . ASN A 1 91 ? 20.068 -13.967 -3.024 1.00 95.75 91 ASN A O 1
ATOM 697 N N . GLU A 1 92 ? 17.879 -14.011 -2.517 1.00 96.88 92 GLU A N 1
ATOM 698 C CA . GLU A 1 92 ? 17.589 -12.668 -3.015 1.00 96.88 92 GLU A CA 1
ATOM 699 C C . GLU A 1 92 ? 17.892 -11.612 -1.948 1.00 96.88 92 GLU A C 1
ATOM 701 O O . GLU A 1 92 ? 17.675 -11.803 -0.751 1.00 96.88 92 GLU A O 1
ATOM 706 N N . ASN A 1 93 ? 18.383 -10.452 -2.378 1.00 94.62 93 ASN A N 1
ATOM 707 C CA . ASN A 1 93 ? 18.631 -9.325 -1.485 1.00 94.62 93 ASN A CA 1
ATOM 708 C C . ASN A 1 93 ? 17.481 -8.317 -1.602 1.00 94.62 93 ASN A C 1
ATOM 710 O O . ASN A 1 93 ? 17.275 -7.736 -2.669 1.00 94.62 93 ASN A O 1
ATOM 714 N N . ALA A 1 94 ? 16.774 -8.062 -0.499 1.00 93.94 94 ALA A N 1
ATOM 715 C CA . ALA A 1 94 ? 15.623 -7.158 -0.476 1.00 93.94 94 ALA A CA 1
ATOM 716 C C . ALA A 1 94 ? 15.957 -5.730 -0.955 1.00 93.94 94 ALA A C 1
ATOM 718 O O . ALA A 1 94 ? 15.166 -5.120 -1.674 1.00 93.94 94 ALA A O 1
ATOM 719 N N . TYR A 1 95 ? 17.148 -5.207 -0.640 1.00 94.25 95 TYR A N 1
ATOM 720 C CA . TYR A 1 95 ? 17.580 -3.884 -1.103 1.00 94.25 95 TYR A CA 1
ATOM 721 C C . TYR A 1 95 ? 17.872 -3.862 -2.606 1.00 94.25 95 TYR A C 1
ATOM 723 O O . TYR A 1 95 ? 17.608 -2.853 -3.264 1.00 94.25 95 TYR A O 1
ATOM 731 N N . LEU A 1 96 ? 18.398 -4.961 -3.161 1.00 95.88 96 LEU A N 1
ATOM 732 C CA . LEU A 1 96 ? 18.578 -5.084 -4.609 1.00 95.88 96 LEU A CA 1
ATOM 733 C C . LEU A 1 96 ? 17.223 -5.156 -5.316 1.00 95.88 96 LEU A C 1
ATOM 735 O O . LEU A 1 96 ? 17.021 -4.397 -6.257 1.00 95.88 96 LEU A O 1
ATOM 739 N N . LEU A 1 97 ? 16.271 -5.949 -4.811 1.00 96.62 97 LEU A N 1
ATOM 740 C CA . LEU A 1 97 ? 14.904 -5.983 -5.349 1.00 96.62 97 LEU A CA 1
ATOM 741 C C . LEU A 1 97 ? 14.233 -4.604 -5.300 1.00 96.62 97 LEU A C 1
ATOM 743 O O . LEU A 1 97 ? 13.635 -4.174 -6.284 1.00 96.62 97 LEU A O 1
ATOM 747 N N . HIS A 1 98 ? 14.368 -3.881 -4.184 1.00 96.25 98 HIS A N 1
ATOM 748 C CA . HIS A 1 98 ? 13.853 -2.518 -4.055 1.00 96.25 98 HIS A CA 1
ATOM 749 C C . HIS A 1 98 ? 14.486 -1.566 -5.082 1.00 96.25 98 HIS A C 1
ATOM 751 O O . HIS A 1 98 ? 13.786 -0.766 -5.706 1.00 96.25 98 HIS A O 1
ATOM 757 N N . LYS A 1 99 ? 15.805 -1.664 -5.295 1.00 97.94 99 LYS A N 1
ATOM 758 C CA . LYS A 1 99 ? 16.510 -0.873 -6.307 1.00 97.94 99 LYS A CA 1
ATOM 759 C C . LYS A 1 99 ? 16.023 -1.206 -7.721 1.00 97.94 99 LYS A C 1
ATOM 761 O O . LYS A 1 99 ? 15.693 -0.286 -8.464 1.00 97.94 99 LYS A O 1
ATOM 766 N N . GLU A 1 100 ? 15.938 -2.490 -8.067 1.00 97.94 100 GLU A N 1
ATOM 767 C CA . GLU A 1 100 ? 15.443 -2.960 -9.367 1.00 97.94 100 GLU A CA 1
ATOM 768 C C . GLU A 1 100 ? 14.013 -2.471 -9.634 1.00 97.94 100 GLU A C 1
ATOM 770 O O . GLU A 1 100 ? 13.717 -1.991 -10.727 1.00 97.94 100 GLU A O 1
ATOM 775 N N . LEU A 1 101 ? 13.133 -2.535 -8.628 1.00 98.19 101 LEU A N 1
ATOM 776 C CA . LEU A 1 101 ? 11.776 -2.000 -8.710 1.00 98.19 101 LEU A CA 1
ATOM 777 C C . LEU A 1 101 ? 11.789 -0.492 -8.997 1.00 98.19 101 LEU A C 1
ATOM 779 O O . LEU A 1 101 ? 11.073 -0.022 -9.882 1.00 98.19 101 LEU A O 1
ATOM 783 N N . GLY A 1 102 ? 12.608 0.271 -8.270 1.00 98.00 102 GLY A N 1
ATOM 784 C CA . GLY A 1 102 ? 12.733 1.717 -8.461 1.00 98.00 102 GLY A CA 1
ATOM 785 C C . GLY A 1 102 ? 13.221 2.097 -9.863 1.00 98.00 102 GLY A C 1
ATOM 786 O O . GLY A 1 102 ? 12.650 2.993 -10.493 1.00 98.00 102 GLY A O 1
ATOM 787 N N . GLU A 1 103 ? 14.235 1.395 -10.374 1.00 98.19 103 GLU A N 1
ATOM 788 C CA . GLU A 1 103 ? 14.765 1.572 -11.733 1.00 98.19 103 GLU A CA 1
ATOM 789 C C . GLU A 1 103 ? 13.700 1.222 -12.785 1.00 98.19 103 GLU A C 1
ATOM 791 O O . GLU A 1 103 ? 13.373 2.053 -13.634 1.00 98.19 103 GLU A O 1
ATOM 796 N N . LEU A 1 104 ? 13.053 0.058 -12.655 1.00 98.12 104 LEU A N 1
ATOM 797 C CA . LEU A 1 104 ? 11.988 -0.399 -13.553 1.00 98.12 104 LEU A CA 1
ATOM 798 C C . LEU A 1 104 ? 10.839 0.616 -13.665 1.00 98.12 104 LEU A C 1
ATOM 800 O O . LEU A 1 104 ? 10.370 0.913 -14.771 1.00 98.12 104 LEU A O 1
ATOM 804 N N . MET A 1 105 ? 10.384 1.147 -12.528 1.00 98.00 105 MET A N 1
ATOM 805 C CA . MET A 1 105 ? 9.304 2.134 -12.476 1.00 98.00 105 MET A CA 1
ATOM 806 C C . MET A 1 105 ? 9.737 3.480 -13.071 1.00 98.00 105 MET A C 1
ATOM 808 O O . MET A 1 105 ? 8.955 4.113 -13.781 1.00 98.00 105 MET A O 1
ATOM 812 N N . THR A 1 106 ? 10.980 3.906 -12.840 1.00 97.56 106 THR A N 1
ATOM 813 C CA . THR A 1 106 ? 11.523 5.156 -13.402 1.00 97.56 106 THR A CA 1
ATOM 814 C C . THR A 1 106 ? 11.641 5.084 -14.925 1.00 97.56 106 THR A C 1
ATOM 816 O O . THR A 1 106 ? 11.267 6.028 -15.625 1.00 97.56 106 THR A O 1
ATOM 819 N N . ASP A 1 107 ? 12.081 3.946 -15.453 1.00 97.06 107 ASP A N 1
ATOM 820 C CA . ASP A 1 107 ? 12.296 3.770 -16.889 1.00 97.06 107 ASP A CA 1
ATOM 821 C C . ASP A 1 107 ? 10.986 3.706 -17.691 1.00 97.06 107 ASP A C 1
ATOM 823 O O . ASP A 1 107 ? 10.954 4.107 -18.858 1.00 97.06 107 ASP A O 1
ATOM 827 N N . ASN A 1 108 ? 9.895 3.220 -17.081 1.00 97.56 108 ASN A N 1
ATOM 828 C CA . ASN A 1 108 ? 8.674 2.866 -17.820 1.00 97.56 108 ASN A CA 1
ATOM 829 C C . ASN A 1 108 ? 7.396 3.596 -17.376 1.00 97.56 108 ASN A C 1
ATOM 831 O O . ASN A 1 108 ? 6.448 3.674 -18.158 1.00 97.56 108 ASN A O 1
ATOM 835 N N . MET A 1 109 ? 7.345 4.156 -16.160 1.00 96.06 109 MET A N 1
ATOM 836 C CA . MET A 1 109 ? 6.113 4.703 -15.561 1.00 96.06 109 MET A CA 1
ATOM 837 C C . MET A 1 109 ? 6.146 6.223 -15.344 1.00 96.06 109 MET A C 1
ATOM 839 O O . MET A 1 109 ? 5.329 6.769 -14.596 1.00 96.06 109 MET A O 1
ATOM 843 N N . THR A 1 110 ? 7.034 6.941 -16.035 1.00 95.00 110 THR A N 1
ATOM 844 C CA . THR A 1 110 ? 7.135 8.411 -15.969 1.00 95.00 110 THR A CA 1
ATOM 845 C C . THR A 1 110 ? 6.167 9.095 -16.950 1.00 95.00 110 THR A C 1
ATOM 847 O O . THR A 1 110 ? 5.025 8.657 -17.087 1.00 95.00 110 THR A O 1
ATOM 850 N N . VAL A 1 111 ? 6.555 10.210 -17.580 1.00 95.25 111 VAL A N 1
ATOM 851 C CA . VAL A 1 111 ? 5.659 11.075 -18.374 1.00 95.25 111 VAL A CA 1
ATOM 852 C C . VAL A 1 111 ? 5.233 10.417 -19.688 1.00 95.25 111 VAL A C 1
ATOM 854 O O . VAL A 1 111 ? 4.067 10.502 -20.067 1.00 95.25 111 VAL A O 1
ATOM 857 N N . VAL A 1 112 ? 6.168 9.765 -20.384 1.00 96.31 112 VAL A N 1
ATOM 858 C CA . VAL A 1 112 ? 5.924 9.117 -21.680 1.00 96.31 112 VAL A CA 1
ATOM 859 C C . VAL A 1 112 ? 5.921 7.610 -21.484 1.00 96.31 112 VAL A C 1
ATOM 861 O O . VAL A 1 112 ? 6.849 7.060 -20.897 1.00 96.31 112 VAL A O 1
ATOM 864 N N . ARG A 1 113 ? 4.876 6.945 -21.978 1.00 97.38 113 ARG A N 1
ATOM 865 C CA . ARG A 1 113 ? 4.642 5.513 -21.777 1.00 97.38 113 ARG A CA 1
ATOM 866 C C . ARG A 1 113 ? 4.208 4.871 -23.087 1.00 97.38 113 ARG A C 1
ATOM 868 O O . ARG A 1 113 ? 3.507 5.502 -23.876 1.00 97.38 113 ARG A O 1
ATOM 875 N N . TYR A 1 114 ? 4.603 3.619 -23.290 1.00 97.50 114 TYR A N 1
ATOM 876 C CA . TYR A 1 114 ? 4.277 2.833 -24.480 1.00 97.50 114 TYR A CA 1
ATOM 877 C C . TYR A 1 114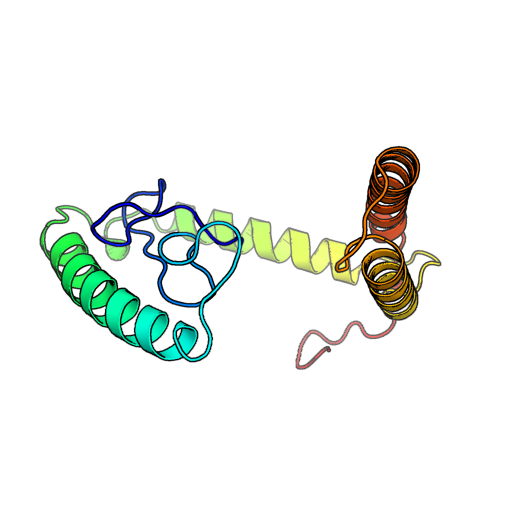 ? 3.671 1.499 -24.049 1.00 97.50 114 TYR A C 1
ATOM 879 O O . TYR A 1 114 ? 4.210 0.856 -23.151 1.00 97.50 114 TYR A O 1
ATOM 887 N N . ASN A 1 115 ? 2.562 1.086 -24.667 1.00 98.00 115 ASN A N 1
ATOM 888 C CA . ASN A 1 115 ? 1.796 -0.088 -24.230 1.00 98.00 115 ASN A CA 1
ATOM 889 C C . ASN A 1 115 ? 2.635 -1.375 -24.188 1.00 98.00 115 ASN A C 1
ATOM 891 O O . ASN A 1 115 ? 2.542 -2.127 -23.226 1.00 98.00 115 ASN A O 1
ATOM 895 N N . ASP A 1 116 ? 3.496 -1.586 -25.183 1.00 97.75 116 ASP A N 1
ATOM 896 C CA . ASP A 1 116 ? 4.391 -2.745 -25.265 1.00 97.75 116 ASP A CA 1
ATOM 897 C C . ASP A 1 116 ? 5.424 -2.782 -24.127 1.00 97.75 116 ASP A C 1
ATOM 899 O O . ASP A 1 116 ? 5.830 -3.852 -23.676 1.00 97.75 116 ASP A O 1
ATOM 903 N N . ARG A 1 117 ? 5.860 -1.611 -23.650 1.00 97.56 117 ARG A N 1
ATOM 904 C CA . ARG A 1 117 ? 6.741 -1.500 -22.484 1.00 97.56 117 ARG A CA 1
ATOM 905 C C . ARG A 1 117 ? 5.974 -1.698 -21.187 1.00 97.56 117 ARG A C 1
ATOM 907 O O . ARG A 1 117 ? 6.474 -2.394 -20.318 1.00 97.56 117 ARG A O 1
ATOM 914 N N . LEU A 1 118 ? 4.768 -1.137 -21.078 1.00 97.94 118 LEU A N 1
ATOM 915 C CA . LEU A 1 118 ? 3.917 -1.286 -19.895 1.00 97.94 118 LEU A CA 1
ATOM 916 C C . LEU A 1 118 ? 3.564 -2.751 -19.622 1.00 97.94 118 LEU A C 1
ATOM 918 O O . LEU A 1 118 ? 3.608 -3.176 -18.472 1.00 97.94 118 LEU A O 1
ATOM 922 N N . GLU A 1 119 ? 3.266 -3.523 -20.667 1.00 98.00 119 GLU A N 1
ATOM 923 C CA . GLU A 1 119 ? 3.000 -4.962 -20.554 1.00 98.00 119 GLU A CA 1
ATO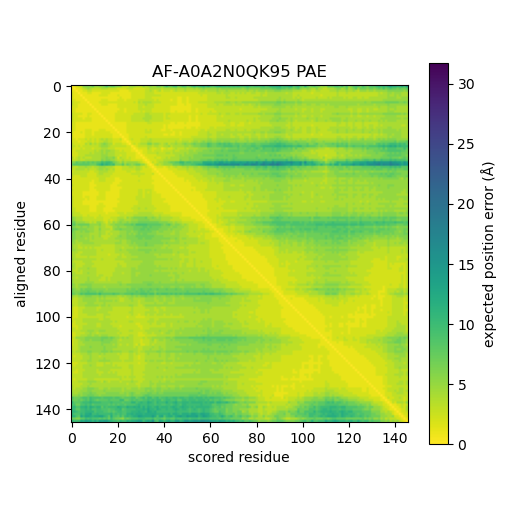M 924 C C . GLU A 1 119 ? 4.231 -5.716 -20.024 1.00 98.00 119 GLU A C 1
ATOM 926 O O . GLU A 1 119 ? 4.149 -6.408 -19.014 1.00 98.00 119 GLU A O 1
ATOM 931 N N . LYS A 1 120 ? 5.416 -5.461 -20.594 1.00 97.81 120 LYS A N 1
ATOM 932 C CA . LYS A 1 120 ? 6.677 -6.044 -20.095 1.00 97.81 120 LYS A CA 1
ATOM 933 C C . LYS A 1 120 ? 7.012 -5.608 -18.668 1.00 97.81 120 LYS A C 1
ATOM 935 O O . LYS A 1 120 ? 7.569 -6.385 -17.897 1.00 97.81 120 LYS A O 1
ATOM 940 N N . THR A 1 121 ? 6.710 -4.359 -18.311 1.00 98.06 121 THR A N 1
ATOM 941 C CA . THR A 1 121 ? 6.875 -3.857 -16.944 1.00 98.06 121 THR A CA 1
ATOM 942 C C . THR A 1 121 ? 5.964 -4.608 -15.983 1.00 98.06 121 THR A C 1
ATOM 944 O O . THR A 1 121 ? 6.424 -4.988 -14.913 1.00 98.06 121 THR A O 1
ATOM 947 N N . TYR A 1 122 ? 4.710 -4.862 -16.362 1.00 97.88 122 TYR A N 1
ATOM 948 C CA . TYR A 1 122 ? 3.785 -5.658 -15.559 1.00 97.88 122 TYR A CA 1
ATOM 949 C C . TYR A 1 122 ? 4.320 -7.076 -15.319 1.00 97.88 122 TYR A C 1
ATOM 951 O O . TYR A 1 122 ? 4.416 -7.489 -14.165 1.00 97.88 122 TYR A O 1
ATOM 959 N N . ASP A 1 123 ? 4.779 -7.764 -16.367 1.00 98.19 123 ASP A N 1
ATOM 960 C CA . ASP A 1 123 ? 5.371 -9.103 -16.237 1.00 98.19 123 ASP A CA 1
ATOM 961 C C . ASP A 1 123 ? 6.580 -9.099 -15.290 1.00 98.19 123 ASP A C 1
ATOM 963 O O . ASP A 1 123 ? 6.714 -9.962 -14.418 1.00 98.19 123 ASP A O 1
ATOM 967 N N . LYS A 1 124 ? 7.443 -8.081 -15.406 1.00 98.00 124 LYS A N 1
ATOM 968 C CA . LYS A 1 124 ? 8.605 -7.935 -14.525 1.00 98.00 124 LYS A CA 1
ATOM 969 C C . LYS A 1 124 ? 8.205 -7.644 -13.076 1.00 98.00 124 LYS A C 1
ATOM 971 O O . LYS A 1 124 ? 8.855 -8.145 -12.165 1.00 98.00 124 LYS A O 1
ATOM 976 N N . LEU A 1 125 ? 7.136 -6.883 -12.836 1.00 98.00 125 LEU A N 1
ATOM 977 C CA . LEU A 1 125 ? 6.595 -6.671 -11.488 1.00 98.00 125 LEU A CA 1
ATOM 978 C C . LEU A 1 125 ? 6.065 -7.973 -10.879 1.00 98.00 125 LEU A C 1
ATOM 980 O O . LEU A 1 125 ? 6.236 -8.192 -9.680 1.00 98.00 125 LEU A O 1
ATOM 984 N N . THR A 1 126 ? 5.441 -8.841 -11.677 1.00 97.69 126 THR A N 1
ATOM 985 C CA . THR A 1 126 ? 5.024 -10.177 -11.228 1.00 97.69 126 THR A CA 1
ATOM 986 C C . THR A 1 126 ? 6.232 -11.053 -10.896 1.00 97.69 126 THR A C 1
ATOM 988 O O . THR A 1 126 ? 6.230 -11.723 -9.867 1.00 97.69 126 THR A O 1
ATOM 991 N N . GLU A 1 127 ? 7.295 -11.003 -11.701 1.00 97.88 127 GLU A N 1
ATOM 992 C CA . GLU A 1 127 ? 8.553 -11.700 -11.405 1.00 97.88 127 GLU A CA 1
ATOM 993 C C . GLU A 1 127 ? 9.195 -11.196 -10.099 1.00 97.88 127 GLU A C 1
ATOM 995 O O . GLU A 1 127 ? 9.596 -11.999 -9.259 1.00 97.88 127 GLU A O 1
ATOM 1000 N N . LEU A 1 128 ? 9.262 -9.875 -9.882 1.00 97.75 128 LEU A N 1
ATOM 1001 C CA . LEU A 1 128 ? 9.792 -9.299 -8.639 1.00 97.75 128 LEU A CA 1
ATOM 1002 C C . LEU A 1 128 ? 8.962 -9.716 -7.414 1.00 97.75 128 LEU A C 1
ATOM 1004 O O . LEU A 1 128 ? 9.536 -9.999 -6.365 1.00 97.75 128 LEU A O 1
ATOM 1008 N N . GLN A 1 129 ? 7.634 -9.810 -7.550 1.00 96.19 129 GLN A N 1
ATOM 1009 C CA . GLN A 1 129 ? 6.757 -10.337 -6.497 1.00 96.19 129 GLN A CA 1
ATOM 1010 C C . GLN A 1 129 ? 7.033 -11.812 -6.184 1.00 96.19 129 GLN A C 1
ATOM 1012 O O . GLN A 1 129 ? 6.971 -12.200 -5.025 1.00 96.19 129 GLN A O 1
ATOM 1017 N N . GLN A 1 130 ? 7.374 -12.629 -7.181 1.00 96.81 130 GLN A N 1
ATOM 1018 C CA . GLN A 1 130 ? 7.777 -14.021 -6.947 1.00 96.81 130 GLN A CA 1
ATOM 1019 C C . GLN A 1 130 ? 9.157 -14.099 -6.283 1.00 96.81 130 GLN A C 1
ATOM 1021 O O . GLN A 1 130 ? 9.348 -14.851 -5.333 1.00 96.81 130 GLN A O 1
ATOM 1026 N N . ARG A 1 131 ? 10.123 -13.288 -6.733 1.00 97.56 131 ARG A N 1
ATOM 1027 C CA . ARG A 1 131 ? 11.474 -13.227 -6.141 1.00 97.56 131 ARG A CA 1
ATOM 1028 C C . ARG A 1 131 ? 11.457 -12.753 -4.690 1.00 97.56 131 ARG A C 1
ATOM 1030 O O . ARG A 1 131 ? 12.282 -13.207 -3.901 1.00 97.56 131 ARG A O 1
ATOM 1037 N N . TRP A 1 132 ? 10.503 -11.894 -4.324 1.00 95.19 132 TRP A N 1
ATOM 1038 C CA . TRP A 1 132 ? 10.271 -11.492 -2.935 1.00 95.19 132 TRP A CA 1
ATOM 1039 C C . TRP A 1 132 ? 10.091 -12.697 -1.999 1.00 95.19 132 TRP A C 1
ATOM 1041 O O . TRP A 1 132 ? 10.575 -12.655 -0.875 1.00 95.19 132 TRP A O 1
ATOM 1051 N N . GLU A 1 133 ? 9.485 -13.798 -2.455 1.00 95.06 133 GLU A N 1
ATOM 1052 C CA . GLU A 1 133 ? 9.301 -15.007 -1.636 1.00 95.06 133 GLU A CA 1
ATOM 1053 C C . GLU A 1 133 ? 10.620 -15.716 -1.278 1.00 95.06 133 GLU A C 1
ATOM 1055 O O . GLU A 1 133 ? 10.636 -16.571 -0.395 1.00 95.06 133 GLU A O 1
ATOM 1060 N N . ASN A 1 134 ? 11.733 -15.353 -1.923 1.00 96.12 134 ASN A N 1
ATOM 1061 C CA . ASN A 1 134 ? 13.047 -15.968 -1.744 1.00 96.12 134 ASN A CA 1
ATOM 1062 C C . ASN A 1 134 ? 14.114 -14.968 -1.254 1.00 96.12 134 ASN A C 1
ATOM 1064 O O . ASN A 1 134 ? 15.309 -15.136 -1.525 1.00 96.12 134 ASN A O 1
ATOM 1068 N N . ILE A 1 135 ? 13.700 -13.903 -0.560 1.00 96.19 135 ILE A N 1
ATOM 1069 C CA . ILE A 1 135 ? 14.639 -12.967 0.070 1.00 96.19 135 ILE A CA 1
ATOM 1070 C C . ILE A 1 135 ? 15.375 -13.601 1.247 1.00 96.19 135 ILE A C 1
ATOM 1072 O O . ILE A 1 135 ? 14.884 -14.510 1.911 1.00 96.19 135 ILE A O 1
ATOM 1076 N N . ASN A 1 136 ? 16.564 -13.081 1.517 1.00 94.00 136 ASN A N 1
ATOM 1077 C CA . ASN A 1 136 ? 17.325 -13.370 2.718 1.00 94.00 136 ASN A CA 1
ATOM 1078 C C . ASN A 1 136 ? 17.151 -12.252 3.750 1.00 94.00 136 ASN A C 1
ATOM 1080 O O . ASN A 1 136 ? 17.366 -11.077 3.429 1.00 94.00 136 ASN A O 1
ATOM 1084 N N . ILE A 1 137 ? 16.849 -12.617 4.996 1.00 91.69 137 ILE A N 1
ATOM 1085 C CA . ILE A 1 137 ? 16.894 -11.698 6.133 1.00 91.69 137 ILE A CA 1
ATOM 1086 C C . ILE A 1 137 ? 18.197 -11.900 6.916 1.00 91.69 137 ILE A C 1
ATOM 1088 O O . ILE A 1 137 ? 18.338 -12.829 7.707 1.00 91.69 137 ILE A O 1
ATOM 1092 N N . ASN A 1 138 ? 19.152 -10.987 6.713 1.00 85.94 138 ASN A N 1
ATOM 1093 C CA . ASN A 1 138 ? 20.459 -11.043 7.381 1.00 85.94 138 ASN A CA 1
ATOM 1094 C C . ASN A 1 138 ? 20.413 -10.556 8.838 1.00 85.94 138 ASN A C 1
ATOM 1096 O O . ASN A 1 138 ? 21.154 -11.064 9.679 1.00 85.94 138 ASN A O 1
ATOM 1100 N N . ASP A 1 139 ? 19.580 -9.553 9.135 1.00 88.88 139 ASP A N 1
ATOM 1101 C CA . ASP A 1 139 ? 19.361 -9.073 10.498 1.00 88.88 139 ASP A CA 1
ATOM 1102 C C . ASP A 1 139 ? 18.042 -9.634 11.025 1.00 88.88 139 ASP A C 1
ATOM 1104 O O . ASP A 1 139 ? 16.966 -9.287 10.544 1.00 88.88 139 ASP A O 1
ATOM 1108 N N . THR A 1 140 ? 18.122 -10.510 12.023 1.00 87.75 140 THR A N 1
ATOM 1109 C CA . THR A 1 140 ? 16.952 -11.105 12.676 1.00 87.75 140 THR A CA 1
ATOM 1110 C C . THR A 1 140 ? 16.625 -10.433 14.009 1.00 87.75 140 THR A C 1
ATOM 1112 O O . THR A 1 140 ? 15.872 -10.988 14.818 1.00 87.75 140 THR A O 1
ATOM 1115 N N . GLN A 1 141 ? 17.213 -9.266 14.299 1.00 91.12 141 GLN A N 1
ATOM 1116 C CA . GLN A 1 141 ? 16.825 -8.484 15.463 1.00 91.12 141 GLN A CA 1
ATOM 1117 C C . GLN A 1 141 ? 15.347 -8.112 15.362 1.00 91.12 141 GLN A C 1
ATOM 1119 O O . GLN A 1 141 ? 14.835 -7.692 14.326 1.00 91.12 141 GLN A O 1
ATOM 1124 N N . LYS A 1 142 ? 14.642 -8.280 16.481 1.00 89.38 142 LYS A N 1
ATOM 1125 C CA . LYS A 1 142 ? 13.203 -8.002 16.587 1.00 89.38 142 LYS A CA 1
ATOM 1126 C C . LYS A 1 142 ? 12.901 -6.547 16.944 1.00 89.38 142 LYS A C 1
ATOM 1128 O O . LYS A 1 142 ? 11.745 -6.192 17.134 1.00 89.38 142 LYS A O 1
ATOM 1133 N N . TRP A 1 143 ? 13.933 -5.723 17.098 1.00 90.25 143 TRP A N 1
ATOM 1134 C CA . TRP A 1 143 ? 13.817 -4.344 17.542 1.00 90.25 143 TRP A CA 1
ATOM 1135 C C . TRP A 1 143 ? 14.685 -3.448 16.667 1.00 90.25 143 TRP A C 1
ATOM 1137 O O . TRP A 1 143 ? 15.854 -3.755 16.464 1.00 90.25 143 TRP A O 1
ATOM 1147 N N . SER A 1 144 ? 14.116 -2.343 16.180 1.00 89.00 144 SER A N 1
ATOM 1148 C CA . SER A 1 144 ? 14.813 -1.353 15.343 1.00 89.00 144 SER A CA 1
ATOM 1149 C C . SER A 1 144 ? 15.501 -1.924 14.091 1.00 89.00 144 SER A C 1
ATOM 1151 O O . SER A 1 144 ? 16.548 -1.424 13.687 1.00 89.00 144 SER A O 1
ATOM 1153 N N . ASN A 1 145 ? 14.906 -2.947 13.481 1.00 86.31 145 ASN A N 1
ATOM 1154 C CA . ASN A 1 145 ? 15.361 -3.528 12.219 1.00 86.31 145 ASN A CA 1
ATOM 1155 C C . ASN A 1 145 ? 14.792 -2.713 11.040 1.00 86.31 145 ASN A C 1
ATOM 1157 O O . ASN A 1 145 ? 13.588 -2.443 11.039 1.00 86.31 145 ASN A O 1
ATOM 1161 N N . GLN A 1 146 ? 15.652 -2.256 10.119 1.00 76.19 146 GLN A N 1
ATOM 1162 C CA . GLN A 1 146 ? 15.316 -1.323 9.025 1.00 76.19 146 GLN A CA 1
ATOM 1163 C C . GLN A 1 146 ? 15.146 -2.004 7.669 1.00 76.19 146 GLN A C 1
ATOM 1165 O O . GLN A 1 146 ? 16.085 -2.710 7.235 1.00 76.19 146 GLN A O 1
#

Nearest PDB structures (foldseek):
  6awf-assembly2_E  TM=9.404E-01  e=1.343E-06  Escherichia coli
  6b58-assembly1_A  TM=9.237E-01  e=1.182E-06  Escherichia coli
  6awf-assembly1_A  TM=9.382E-01  e=2.712E-06  Escherichia coli
  2bs2-assembly1_A  TM=9.540E-01  e=4.242E-06  Wolinella succinogenes
  3cir-assembly2_M  TM=9.085E-01  e=9.111E-05  Escherichia coli

Solvent-accessible surface area (backbone atoms only — not comparable to full-atom values): 8527 Å² total; per-residue (Å²): 76,66,51,46,67,56,53,98,56,20,36,31,94,52,87,95,44,64,48,50,28,81,57,25,32,81,89,40,54,82,66,68,63,83,82,43,64,62,53,43,28,54,50,29,43,66,42,22,51,60,42,51,54,52,49,62,72,68,50,93,69,56,79,87,74,50,66,65,66,63,56,52,51,51,53,50,54,53,48,52,51,52,51,53,54,59,63,30,76,40,87,37,53,59,69,58,53,52,48,51,50,52,52,55,45,60,77,49,66,56,94,70,73,51,71,77,55,50,52,53,50,51,55,49,52,53,51,50,58,57,50,59,80,33,24,39,50,87,74,72,62,93,65,94,70,132

Sequence (146 aa):
MGGLWVDYDQMTEIPGLFAAGECDYSQHGANRLGANSLLSAIFGGSVAGPNAVKYIKGLKKHAEDLPQSLYDARVQEEQEKWEAILKMDGNENAYLLHKELGELMTDNMTVVRYNDRLEKTYDKLTELQQRWENININDTQKWSNQ